Protein AF-A0A383EYB3-F1 (afdb_monomer)

Foldseek 3Di:
DDDDDDDPDDPPDDPPPDDQWDWDQDPQRKIFIDGVNHGAWIFACHPDPHTETPQGADPVRDTPDDCPPVDDDPPDDNPDNVDDHDDDWDACPVNDTGD

Secondary structure (DSSP, 8-state):
-------------------SEEEEE-TTS-EEEEETTEEEEEEE-SSSSS-EEEEEB-TTS-B-S--TTTS--TTS----TT--SS---EEEETTEEE-

Solvent-accessible surface area (backbone atoms only — not comparabl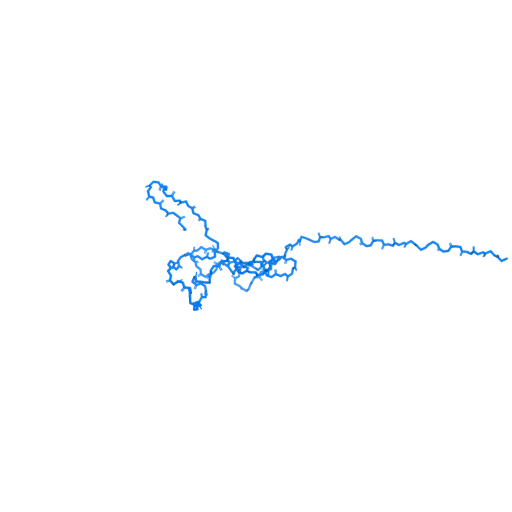e to full-atom values): 6484 Å² total; per-residue (Å²): 139,81,87,81,83,82,81,80,80,80,81,78,79,78,74,77,79,64,72,60,57,48,78,43,78,44,98,66,84,18,37,39,33,24,46,77,88,36,79,30,35,21,43,45,58,77,87,58,100,61,65,34,40,48,64,32,35,45,99,86,62,48,75,74,42,71,54,48,63,88,40,89,59,90,93,61,74,93,64,66,79,82,53,48,42,69,75,76,64,53,75,60,62,94,79,41,69,47,111

pLDDT: mean 87.03, std 15.65, rang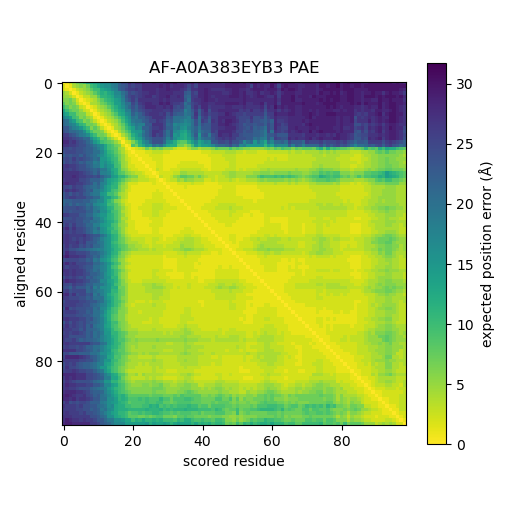e [37.28, 98.31]

Structure (mmCIF, N/CA/C/O backbone):
data_AF-A0A383EYB3-F1
#
_entry.id   AF-A0A383EYB3-F1
#
loop_
_atom_site.group_PDB
_atom_site.id
_atom_site.type_symbol
_atom_site.label_atom_id
_atom_site.label_alt_id
_atom_site.label_comp_id
_atom_site.label_asym_id
_atom_site.label_entity_id
_atom_site.label_seq_id
_atom_site.pdbx_PDB_ins_code
_atom_site.Cartn_x
_atom_site.Cartn_y
_atom_site.Cartn_z
_atom_site.occupancy
_atom_site.B_iso_or_equiv
_atom_site.auth_seq_id
_atom_site.auth_comp_id
_atom_site.auth_asym_id
_atom_site.auth_atom_id
_atom_site.pdbx_PDB_model_num
ATOM 1 N N . MET A 1 1 ? -63.597 -2.880 38.697 1.00 44.34 1 MET A N 1
ATOM 2 C CA . MET A 1 1 ? -62.153 -3.135 38.498 1.00 44.34 1 MET A CA 1
ATOM 3 C C . MET A 1 1 ? -61.801 -2.666 37.092 1.00 44.34 1 MET A C 1
ATOM 5 O O . MET A 1 1 ? -62.394 -3.176 36.154 1.00 44.34 1 MET A O 1
ATOM 9 N N . LYS A 1 2 ? -60.983 -1.616 36.935 1.00 37.28 2 LYS A N 1
ATOM 10 C CA . LYS A 1 2 ? -60.642 -1.030 35.622 1.00 37.28 2 LYS A CA 1
ATOM 11 C C . LYS A 1 2 ? -59.284 -1.582 35.166 1.00 37.28 2 LYS A C 1
ATOM 13 O O . LYS A 1 2 ? -58.353 -1.497 35.966 1.00 37.28 2 LYS A O 1
ATOM 18 N N . PRO A 1 3 ? -59.139 -2.126 33.946 1.00 54.38 3 PRO A N 1
ATOM 19 C CA . PRO A 1 3 ? -57.838 -2.558 33.460 1.00 54.38 3 PRO A CA 1
ATOM 20 C C . PRO A 1 3 ? -57.049 -1.328 32.997 1.00 54.38 3 PRO A C 1
ATOM 22 O O . PRO A 1 3 ? -57.495 -0.573 32.134 1.00 54.38 3 PRO A O 1
ATOM 25 N N . PHE A 1 4 ? -55.890 -1.104 33.610 1.00 48.06 4 PHE A N 1
ATOM 26 C CA . PHE A 1 4 ? -54.907 -0.140 33.127 1.00 48.06 4 PHE A CA 1
ATOM 27 C C . PHE A 1 4 ? -54.201 -0.759 31.916 1.00 48.06 4 PHE A C 1
ATOM 29 O O . PHE A 1 4 ? -53.538 -1.788 32.040 1.00 48.06 4 PHE A O 1
ATOM 36 N N . LEU A 1 5 ? -54.372 -0.155 30.741 1.00 53.75 5 LEU A N 1
ATOM 37 C CA . LEU A 1 5 ? -53.674 -0.552 29.524 1.00 53.75 5 LEU A CA 1
ATOM 38 C C . LEU A 1 5 ? -52.293 0.122 29.523 1.00 53.75 5 LEU A C 1
ATOM 40 O O . LEU A 1 5 ? -52.185 1.333 29.344 1.00 53.75 5 LEU A O 1
ATOM 44 N N . LEU A 1 6 ? -51.242 -0.658 29.774 1.00 50.88 6 LEU A N 1
ATOM 45 C CA . LEU A 1 6 ? -49.850 -0.218 29.662 1.00 50.88 6 LEU A CA 1
ATOM 46 C C . LEU A 1 6 ? -49.445 -0.231 28.184 1.00 50.88 6 LEU A C 1
ATOM 48 O O . LEU A 1 6 ? -49.243 -1.288 27.592 1.00 50.88 6 LEU A O 1
ATOM 52 N N . VAL A 1 7 ? -49.334 0.954 27.584 1.00 60.56 7 VAL A N 1
ATOM 53 C CA . VAL A 1 7 ? -48.731 1.131 26.259 1.00 60.56 7 VAL A CA 1
ATOM 54 C C . VAL A 1 7 ? -47.214 1.079 26.432 1.00 60.56 7 VAL A C 1
ATOM 56 O O . VAL A 1 7 ? -46.607 2.002 26.972 1.00 60.56 7 VAL A O 1
ATOM 59 N N . ALA A 1 8 ? -46.601 -0.022 26.000 1.00 59.56 8 ALA A N 1
ATOM 60 C CA . ALA A 1 8 ? -45.153 -0.146 25.921 1.00 59.56 8 ALA A CA 1
ATOM 61 C C . ALA A 1 8 ? -44.646 0.699 24.743 1.00 59.56 8 ALA A C 1
ATOM 63 O O . ALA A 1 8 ? -44.840 0.354 23.578 1.00 59.56 8 ALA A O 1
ATOM 64 N N . CYS A 1 9 ? -44.019 1.832 25.052 1.00 58.53 9 CYS A N 1
ATOM 65 C CA . CYS A 1 9 ? -43.340 2.663 24.068 1.00 58.53 9 CYS A CA 1
ATOM 66 C C . CYS A 1 9 ? -42.039 1.952 23.664 1.00 58.53 9 CYS A C 1
ATOM 68 O O . CYS A 1 9 ? -41.077 1.920 24.433 1.00 58.53 9 CYS A O 1
ATOM 70 N N . ALA A 1 10 ? -42.029 1.312 22.494 1.00 61.50 10 ALA A N 1
ATOM 71 C CA . ALA A 1 10 ? -40.832 0.685 21.949 1.00 61.50 10 ALA A CA 1
ATOM 72 C C . ALA A 1 10 ? -39.841 1.780 21.535 1.00 61.50 10 ALA A C 1
ATOM 74 O O . ALA A 1 10 ? -40.038 2.475 20.538 1.00 61.50 10 ALA A O 1
ATOM 75 N N . VAL A 1 11 ? -38.776 1.947 22.317 1.00 61.19 11 VAL A N 1
ATOM 76 C CA . VAL A 1 11 ? -37.673 2.843 21.971 1.00 61.19 11 VAL A CA 1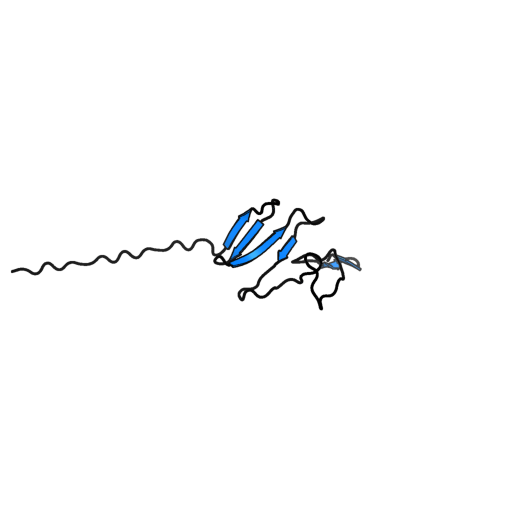
ATOM 77 C C . VAL A 1 11 ? -36.851 2.162 20.879 1.00 61.19 11 VAL A C 1
ATOM 79 O O . VAL A 1 11 ? -36.062 1.261 21.151 1.00 61.19 11 VAL A O 1
ATOM 82 N N . PHE A 1 12 ? -37.055 2.569 19.627 1.00 57.16 12 PHE A N 1
ATOM 83 C CA . PHE A 1 12 ? -36.156 2.212 18.534 1.00 57.16 12 PHE A CA 1
ATOM 84 C C . PHE A 1 12 ? -34.829 2.947 18.744 1.00 57.16 12 PHE A C 1
ATOM 86 O O . PHE A 1 12 ? -34.727 4.154 18.524 1.00 57.16 12 PHE A O 1
ATOM 93 N N . ALA A 1 13 ? -33.806 2.220 19.189 1.00 59.94 13 ALA A N 1
ATOM 94 C CA . ALA A 1 13 ? -32.440 2.714 19.172 1.00 59.94 13 ALA A CA 1
ATOM 95 C C . ALA A 1 13 ? -31.994 2.832 17.708 1.00 59.94 13 ALA A C 1
ATOM 97 O O . ALA A 1 13 ? -31.713 1.834 17.046 1.00 59.94 13 ALA A O 1
ATOM 98 N N . VAL A 1 14 ? -31.955 4.057 17.188 1.00 55.72 14 VAL A N 1
ATOM 99 C CA . VAL A 1 14 ? -31.284 4.347 15.921 1.00 55.72 14 VAL A CA 1
ATOM 100 C C . VAL A 1 14 ? -29.791 4.161 16.164 1.00 55.72 14 VAL A C 1
ATOM 102 O O . VAL A 1 14 ? -29.147 4.985 16.810 1.00 55.72 14 VAL A O 1
ATOM 105 N N . SER A 1 15 ? -29.232 3.053 15.681 1.00 60.88 15 SER A N 1
ATOM 106 C CA . SER A 1 15 ? -27.785 2.918 15.573 1.00 60.88 15 SER A CA 1
ATOM 107 C C . SER A 1 15 ? -27.304 3.957 14.564 1.00 60.88 15 SER A C 1
ATOM 109 O O . SER A 1 15 ? -27.650 3.878 13.385 1.00 60.88 15 SER A O 1
ATOM 111 N N . LEU A 1 16 ? -26.522 4.945 15.010 1.00 54.38 16 LEU A N 1
ATOM 112 C CA . LEU A 1 16 ? -25.718 5.728 14.080 1.00 54.38 16 LEU A CA 1
ATOM 113 C C . LEU A 1 16 ? -24.822 4.734 13.340 1.00 54.38 16 LEU A C 1
ATOM 115 O O . LEU A 1 16 ? -23.953 4.113 13.953 1.00 54.38 16 LEU A O 1
ATOM 119 N N . SER A 1 17 ? -25.047 4.563 12.038 1.00 59.62 17 SER A N 1
ATOM 120 C CA . SER A 1 17 ? -24.076 3.892 11.185 1.00 59.62 17 SER A CA 1
ATOM 121 C C . SER A 1 17 ? -22.816 4.747 11.217 1.00 59.62 17 SER A C 1
ATOM 123 O O . SER A 1 17 ? -22.738 5.775 10.545 1.00 59.62 17 SER A O 1
ATOM 125 N N . GLY A 1 18 ? -21.843 4.354 12.041 1.00 59.75 18 GLY A N 1
ATOM 126 C CA . GLY A 1 18 ? -20.475 4.827 11.885 1.00 59.75 18 GLY A CA 1
ATOM 127 C C . GLY A 1 18 ? -20.033 4.579 10.445 1.00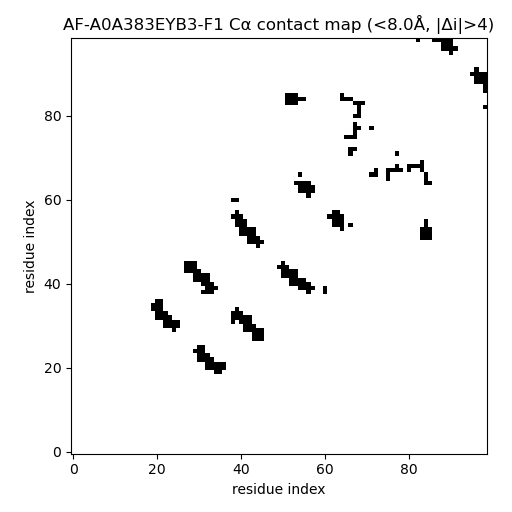 59.75 18 GLY A C 1
ATOM 128 O O . GLY A 1 18 ? -20.575 3.697 9.770 1.00 59.75 18 GLY A O 1
ATOM 129 N N . ALA A 1 19 ? -19.086 5.376 9.953 1.00 76.81 19 ALA A N 1
ATOM 130 C CA . ALA A 1 19 ? -18.481 5.106 8.658 1.00 76.81 19 ALA A CA 1
ATOM 131 C C . ALA A 1 19 ? -18.067 3.625 8.604 1.00 76.81 19 ALA A C 1
ATOM 133 O O . ALA A 1 19 ? -17.428 3.128 9.530 1.00 76.81 19 ALA A O 1
ATOM 134 N N . ASP A 1 20 ? -18.431 2.921 7.528 1.00 91.06 20 ASP A N 1
ATOM 135 C CA . ASP A 1 20 ? -18.078 1.506 7.335 1.00 91.06 20 ASP A CA 1
ATOM 136 C C . ASP A 1 20 ? -16.555 1.279 7.378 1.00 91.06 20 ASP A C 1
ATOM 138 O O . ASP A 1 20 ? -16.097 0.143 7.498 1.00 91.06 20 ASP A O 1
ATOM 142 N N . PHE A 1 21 ? -15.770 2.353 7.272 1.00 94.56 21 PHE A N 1
ATOM 143 C CA . PHE A 1 21 ? -14.326 2.345 7.373 1.00 94.56 21 PHE A CA 1
ATOM 144 C C . PHE A 1 21 ? -13.827 2.875 8.718 1.00 94.56 21 PHE A C 1
ATOM 146 O O . PHE A 1 21 ? -14.272 3.918 9.196 1.00 94.56 21 PHE A O 1
ATOM 153 N N . ALA A 1 22 ? -12.824 2.190 9.264 1.00 95.88 22 ALA A N 1
ATOM 154 C CA . ALA A 1 22 ? -12.017 2.657 10.385 1.00 95.88 22 ALA A CA 1
ATOM 155 C C . ALA A 1 22 ? -10.560 2.819 9.935 1.00 95.88 22 ALA A C 1
ATOM 157 O O . ALA A 1 22 ? -10.067 2.032 9.124 1.00 95.88 22 ALA A O 1
ATOM 158 N N . ILE A 1 23 ? -9.877 3.840 10.453 1.00 96.88 23 ILE A N 1
ATOM 159 C CA . ILE A 1 23 ? -8.468 4.112 10.158 1.00 96.88 23 ILE A CA 1
ATOM 160 C C . ILE A 1 23 ? -7.711 4.217 11.478 1.00 96.88 23 ILE A C 1
ATOM 162 O O . ILE A 1 23 ? -8.069 5.009 12.348 1.00 96.88 23 ILE A O 1
ATOM 166 N N . GLU A 1 24 ? -6.650 3.433 11.605 1.00 96.88 24 GLU A N 1
ATOM 167 C CA . GLU A 1 24 ? -5.807 3.351 12.793 1.00 96.88 24 GLU A CA 1
ATOM 168 C C . GLU A 1 24 ? -4.369 3.709 12.424 1.00 96.88 24 GLU A C 1
ATOM 170 O O . GLU A 1 24 ? -3.870 3.300 11.376 1.00 96.88 24 GLU A O 1
ATOM 175 N N . LYS A 1 25 ? -3.663 4.446 13.284 1.00 97.00 25 LYS A N 1
ATOM 176 C CA . LYS A 1 25 ? -2.223 4.640 13.094 1.00 97.00 25 LYS A CA 1
ATOM 177 C C . LYS A 1 25 ? -1.479 3.341 13.386 1.00 97.00 25 LYS A C 1
ATOM 179 O O . LYS A 1 25 ? -1.720 2.684 14.397 1.00 97.00 25 LYS A O 1
ATOM 184 N N . THR A 1 26 ? -0.543 2.994 12.514 1.00 95.00 26 THR A N 1
ATOM 185 C CA . THR A 1 26 ? 0.425 1.927 12.776 1.00 95.00 26 THR A CA 1
ATOM 186 C C . THR A 1 26 ? 1.560 2.445 13.664 1.00 95.00 26 THR A C 1
ATOM 188 O O . THR A 1 26 ? 1.670 3.640 13.9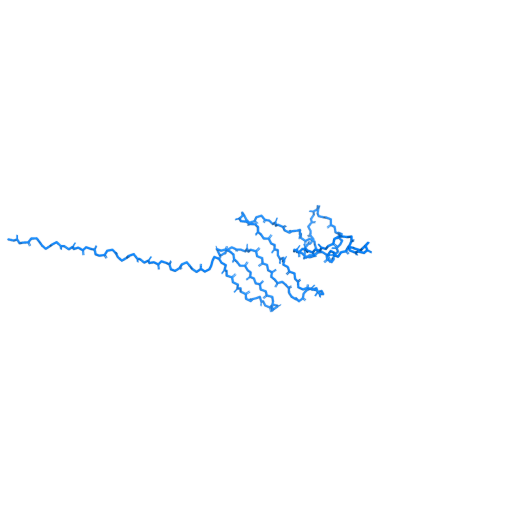29 1.00 95.00 26 THR A O 1
ATOM 191 N N . LYS A 1 27 ? 2.443 1.544 14.109 1.00 90.50 27 LYS A N 1
ATOM 192 C CA . LYS A 1 27 ? 3.655 1.934 14.846 1.00 90.50 27 LYS A CA 1
ATOM 193 C C . LYS A 1 27 ? 4.660 2.724 13.991 1.00 90.50 27 LYS A C 1
ATOM 195 O O . LYS A 1 27 ? 5.475 3.432 14.564 1.00 90.50 27 LYS A O 1
ATOM 200 N N . GLY A 1 28 ? 4.624 2.576 12.663 1.00 83.75 28 GLY A N 1
ATOM 201 C CA . GLY A 1 28 ? 5.579 3.170 11.714 1.00 83.75 28 GLY A CA 1
ATOM 202 C C . GLY A 1 28 ? 5.015 4.372 10.955 1.00 83.75 28 GLY A C 1
ATOM 203 O O . GLY A 1 28 ? 5.208 4.474 9.751 1.00 83.75 28 GLY A O 1
ATOM 204 N N . GLU A 1 29 ? 4.226 5.225 11.618 1.00 92.62 29 GLU A N 1
AT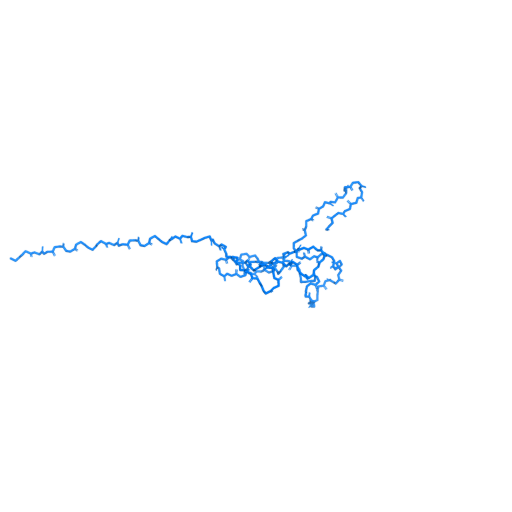OM 205 C CA . GLU A 1 29 ? 3.535 6.404 11.042 1.00 92.62 29 GLU A CA 1
ATOM 206 C C . GLU A 1 29 ? 2.569 6.129 9.865 1.00 92.62 29 GLU A C 1
ATOM 208 O O . GLU A 1 29 ? 1.837 7.020 9.435 1.00 92.62 29 GLU A O 1
ATOM 213 N N . GLY A 1 30 ? 2.500 4.892 9.371 1.00 97.00 30 GLY A N 1
ATOM 214 C CA . GLY A 1 30 ? 1.529 4.445 8.380 1.00 97.00 30 GLY A CA 1
ATOM 215 C C . GLY A 1 30 ? 0.123 4.297 8.957 1.00 97.00 30 GLY A C 1
ATOM 216 O O . GLY A 1 30 ? -0.102 4.474 10.159 1.00 97.00 30 GLY A O 1
ATOM 217 N N . LEU A 1 31 ? -0.825 3.897 8.114 1.00 98.31 31 LEU A N 1
ATOM 218 C CA . LEU A 1 31 ? -2.228 3.723 8.493 1.00 98.31 31 LEU A CA 1
ATOM 219 C C . LEU A 1 31 ? -2.700 2.297 8.225 1.00 98.31 31 LEU A C 1
ATOM 221 O O . LEU A 1 31 ? -2.442 1.750 7.160 1.00 98.31 31 LEU A O 1
ATOM 225 N N . ARG A 1 32 ? -3.465 1.724 9.149 1.00 98.00 32 ARG A N 1
ATOM 226 C CA . ARG A 1 32 ? -4.264 0.522 8.928 1.00 98.00 32 ARG A CA 1
ATOM 227 C C . ARG A 1 32 ? -5.698 0.929 8.635 1.00 98.00 32 ARG A C 1
ATOM 229 O O . ARG A 1 32 ? -6.294 1.693 9.386 1.00 98.00 32 ARG A O 1
ATOM 236 N N . ILE A 1 33 ? -6.247 0.407 7.549 1.00 97.56 33 ILE A N 1
ATOM 237 C CA . ILE A 1 33 ? -7.585 0.714 7.058 1.00 97.56 33 ILE A CA 1
ATOM 238 C C . ILE A 1 33 ? -8.420 -0.557 7.178 1.00 97.56 33 ILE A C 1
ATOM 240 O O . ILE A 1 33 ? -8.078 -1.602 6.617 1.00 97.56 33 ILE A O 1
ATOM 244 N N . LEU A 1 34 ? -9.525 -0.463 7.908 1.00 96.62 34 LEU A N 1
ATOM 245 C CA . LEU A 1 34 ? -10.482 -1.541 8.097 1.00 96.62 34 LEU A CA 1
ATOM 246 C C . LEU A 1 34 ? -11.800 -1.187 7.420 1.00 96.62 34 LEU A C 1
ATOM 248 O O . LEU A 1 34 ? -12.218 -0.037 7.465 1.00 96.62 34 LEU A O 1
ATOM 252 N N . HIS A 1 35 ? -12.478 -2.183 6.859 1.00 95.06 35 HIS A N 1
ATOM 253 C CA . HIS A 1 35 ? -13.860 -2.088 6.402 1.00 95.06 35 HIS A CA 1
ATOM 254 C C . HIS A 1 35 ? -14.716 -3.063 7.216 1.00 95.06 35 HIS A C 1
ATOM 256 O O . HIS A 1 35 ? -14.451 -4.266 7.222 1.00 95.06 35 HIS A O 1
ATOM 262 N N . LYS A 1 36 ? -15.719 -2.558 7.940 1.00 93.69 36 LYS A N 1
ATOM 263 C CA . LYS A 1 36 ? -16.594 -3.338 8.836 1.00 93.69 36 LYS A CA 1
ATOM 264 C C . LYS A 1 36 ? -15.801 -4.209 9.821 1.00 93.69 36 LYS A C 1
ATOM 266 O O . LYS A 1 36 ? -16.098 -5.386 10.016 1.00 93.69 36 LYS A O 1
ATOM 271 N N . GLY A 1 37 ? -14.737 -3.633 10.389 1.00 93.75 37 GLY A N 1
ATOM 272 C CA . GLY A 1 37 ? -13.833 -4.299 11.334 1.00 93.75 37 GLY A CA 1
ATOM 273 C C . GLY A 1 37 ? -12.886 -5.338 10.720 1.00 93.75 37 GLY A C 1
ATOM 274 O O . GLY A 1 37 ? -12.138 -5.977 11.454 1.00 93.75 37 GLY A O 1
ATOM 275 N N . LYS A 1 38 ? -12.891 -5.525 9.394 1.00 95.25 38 LYS A N 1
ATOM 276 C CA . LYS A 1 38 ? -11.996 -6.454 8.688 1.00 95.25 38 LYS A CA 1
ATOM 277 C C . LYS A 1 38 ? -10.873 -5.696 7.975 1.00 95.25 38 LYS A C 1
ATOM 279 O O . LYS A 1 38 ? -11.123 -4.582 7.515 1.00 95.25 38 LYS A O 1
ATOM 284 N N . PRO A 1 39 ? -9.666 -6.274 7.836 1.00 95.88 39 PRO A N 1
ATOM 285 C CA . PRO A 1 39 ? -8.582 -5.643 7.088 1.00 95.88 39 PRO A CA 1
ATOM 286 C C . PRO A 1 39 ? -9.006 -5.313 5.655 1.00 95.88 39 PRO A C 1
ATOM 288 O O . PRO A 1 39 ? -9.491 -6.187 4.938 1.00 95.88 39 PRO A O 1
ATOM 291 N N . PHE A 1 40 ? -8.815 -4.059 5.250 1.00 97.50 40 PHE A N 1
ATOM 292 C CA . PHE A 1 40 ? -9.010 -3.614 3.872 1.00 97.50 40 PHE A CA 1
ATOM 293 C C . PHE A 1 40 ? -7.667 -3.296 3.218 1.00 97.50 40 PHE A C 1
ATOM 295 O O . PHE A 1 40 ? -7.335 -3.904 2.202 1.00 97.50 40 PHE A O 1
ATOM 302 N N . ALA A 1 41 ? -6.883 -2.391 3.812 1.00 98.00 41 ALA A N 1
ATOM 303 C CA . ALA A 1 41 ? -5.545 -2.061 3.331 1.00 98.00 41 ALA A CA 1
ATOM 304 C C . ALA A 1 41 ? -4.636 -1.483 4.426 1.00 98.00 41 ALA A C 1
ATOM 306 O O . ALA A 1 41 ? -5.128 -1.022 5.454 1.00 98.00 41 ALA A O 1
ATOM 307 N N . GLU A 1 42 ? -3.322 -1.449 4.198 1.00 97.75 42 GLU A N 1
ATOM 308 C CA . GLU A 1 42 ? -2.402 -0.607 4.978 1.00 97.75 42 GLU A CA 1
ATOM 309 C C . GLU A 1 42 ? -1.709 0.417 4.070 1.00 97.75 42 GLU A C 1
ATOM 311 O O . GLU A 1 42 ? -1.245 0.073 2.985 1.00 97.75 42 GLU A O 1
ATOM 316 N N . TYR A 1 43 ? -1.654 1.677 4.507 1.00 97.69 43 TYR A N 1
ATOM 317 C CA . TYR A 1 43 ? -0.873 2.749 3.894 1.00 97.69 43 TYR A CA 1
ATOM 318 C C . TYR A 1 43 ? 0.505 2.792 4.548 1.00 97.69 43 TYR A C 1
ATOM 320 O O . TYR A 1 43 ? 0.650 3.231 5.691 1.00 97.69 43 TYR A O 1
ATOM 328 N N . VAL A 1 44 ? 1.505 2.307 3.823 1.00 97.06 44 VAL A N 1
ATOM 329 C CA . VAL A 1 44 ? 2.885 2.171 4.291 1.00 97.06 44 VAL A CA 1
ATOM 330 C C . VAL A 1 44 ? 3.691 3.366 3.802 1.00 97.06 44 VAL A C 1
ATOM 332 O O . VAL A 1 44 ? 3.658 3.675 2.612 1.00 97.06 44 VAL A O 1
ATOM 335 N N . VAL A 1 45 ? 4.417 4.031 4.701 1.00 96.94 45 VAL A N 1
ATOM 336 C CA . VAL A 1 45 ? 5.100 5.311 4.417 1.00 96.94 45 VAL A CA 1
ATOM 337 C C . VAL A 1 45 ? 6.617 5.261 4.601 1.00 96.94 45 VAL A C 1
ATOM 339 O O . VAL A 1 45 ? 7.311 6.165 4.151 1.00 96.94 45 VAL A O 1
ATOM 342 N N . ASP A 1 46 ? 7.143 4.209 5.226 1.00 93.94 46 ASP A N 1
ATOM 343 C CA . ASP A 1 46 ? 8.502 4.154 5.778 1.00 93.94 46 ASP A CA 1
ATOM 344 C C . ASP A 1 46 ? 9.377 3.023 5.196 1.00 93.94 46 ASP A C 1
ATOM 346 O O . ASP A 1 46 ? 10.509 2.823 5.628 1.00 93.94 46 ASP A O 1
ATOM 350 N N . GLN A 1 47 ? 8.886 2.285 4.193 1.00 92.69 47 GLN A N 1
ATOM 351 C CA . GLN A 1 47 ? 9.554 1.081 3.658 1.00 92.69 47 GLN A CA 1
ATOM 352 C C . GLN A 1 47 ? 10.032 1.193 2.199 1.00 92.69 47 GLN A C 1
ATOM 354 O O . GLN A 1 47 ? 10.568 0.223 1.648 1.00 92.69 47 GLN A O 1
ATOM 359 N N . ALA A 1 48 ? 9.808 2.329 1.534 1.00 92.00 48 ALA A N 1
ATOM 360 C CA . ALA A 1 48 ? 10.179 2.552 0.136 1.00 92.00 48 ALA A CA 1
ATOM 361 C C . ALA A 1 48 ? 10.389 4.045 -0.165 1.00 92.00 48 ALA A C 1
ATOM 363 O O . ALA A 1 48 ? 10.196 4.901 0.690 1.00 92.00 48 ALA A O 1
ATOM 364 N N . ASN A 1 49 ? 10.767 4.357 -1.405 1.00 91.12 49 ASN A N 1
ATOM 365 C CA . ASN A 1 49 ? 10.935 5.730 -1.892 1.00 91.12 49 ASN A CA 1
ATOM 366 C C . ASN A 1 49 ? 9.609 6.487 -2.102 1.00 91.12 49 ASN A C 1
ATOM 368 O O . ASN A 1 49 ? 9.628 7.704 -2.260 1.00 91.12 49 ASN A O 1
ATOM 372 N N . LYS A 1 50 ? 8.477 5.776 -2.144 1.00 91.62 50 LYS A N 1
ATOM 373 C CA . LYS A 1 50 ? 7.127 6.344 -2.186 1.00 91.62 50 LYS A CA 1
ATOM 374 C C . LYS A 1 50 ? 6.201 5.550 -1.262 1.00 91.62 50 LYS A C 1
ATOM 376 O O . LYS A 1 50 ? 6.375 4.331 -1.172 1.00 91.62 50 LYS A O 1
ATOM 381 N N . PRO A 1 51 ? 5.221 6.194 -0.609 1.00 95.06 51 PRO A N 1
ATOM 382 C CA . PRO 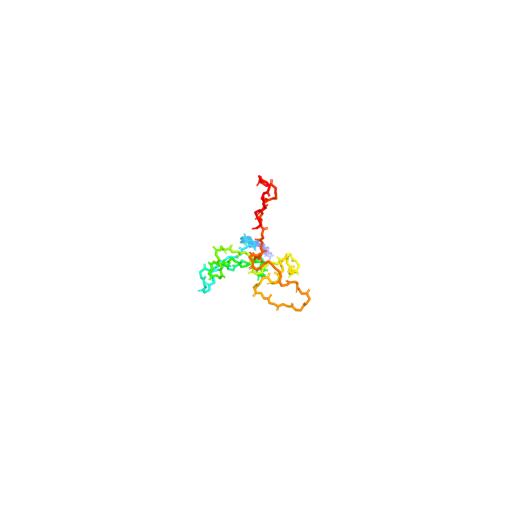A 1 51 ? 4.173 5.475 0.096 1.00 95.06 51 PRO A CA 1
ATOM 383 C C . PRO A 1 51 ? 3.381 4.551 -0.831 1.00 95.06 51 PRO A C 1
ATOM 385 O O . PRO A 1 51 ? 3.264 4.813 -2.031 1.00 95.06 51 PRO A O 1
ATOM 388 N N . TYR A 1 52 ? 2.819 3.479 -0.281 1.00 96.12 52 TYR A N 1
ATOM 389 C CA . TYR A 1 52 ? 2.041 2.502 -1.045 1.00 96.12 52 TYR A CA 1
ATOM 390 C C . TYR A 1 52 ? 0.949 1.838 -0.202 1.00 96.12 52 TYR A C 1
ATOM 392 O O . TYR A 1 52 ? 0.994 1.861 1.027 1.00 96.12 52 TYR A O 1
ATOM 400 N N . LEU A 1 53 ? -0.032 1.228 -0.876 1.00 97.50 53 LEU A N 1
ATOM 401 C CA . LEU A 1 53 ? -1.124 0.481 -0.246 1.00 97.50 53 LEU A CA 1
ATOM 402 C C . LEU A 1 53 ? -0.894 -1.029 -0.361 1.00 97.50 53 LEU A C 1
ATOM 404 O O . LEU A 1 53 ? -1.022 -1.586 -1.453 1.00 97.50 53 LEU A O 1
ATOM 408 N N . TYR A 1 54 ? -0.558 -1.696 0.743 1.00 97.44 54 TYR A N 1
ATOM 409 C CA . TYR A 1 54 ? -0.371 -3.150 0.788 1.00 97.44 54 TYR A CA 1
ATOM 410 C C . TYR A 1 54 ? -0.486 -3.709 2.219 1.00 97.44 54 TYR A C 1
ATOM 412 O O . TYR A 1 54 ? 0.087 -3.112 3.126 1.00 97.44 54 TYR A O 1
ATOM 420 N N . PRO A 1 55 ? -1.099 -4.895 2.418 1.00 97.25 55 PRO A N 1
ATOM 421 C CA . PRO A 1 55 ? -1.873 -5.657 1.430 1.00 97.25 55 PRO A CA 1
ATOM 422 C C . PRO A 1 55 ? -3.185 -4.942 1.092 1.00 97.25 55 PRO A C 1
ATOM 424 O O . PRO A 1 55 ? -3.557 -4.003 1.783 1.00 97.25 55 PRO A O 1
ATOM 427 N N . VAL A 1 56 ? -3.874 -5.355 0.026 1.00 98.19 56 VAL A N 1
ATOM 428 C CA . VAL A 1 56 ? -5.244 -4.901 -0.269 1.00 98.19 56 VAL A CA 1
ATOM 429 C C . VAL A 1 56 ? -6.147 -6.118 -0.357 1.00 98.19 56 VAL A C 1
ATOM 431 O O . VAL A 1 56 ? -5.831 -7.069 -1.073 1.00 98.19 56 VAL A O 1
ATOM 434 N N . HIS A 1 57 ? -7.268 -6.083 0.355 1.00 98.12 57 HIS A N 1
ATOM 435 C CA . HIS A 1 57 ? -8.242 -7.164 0.404 1.00 98.12 57 HIS A CA 1
ATOM 436 C C . HIS A 1 57 ? -9.579 -6.732 -0.200 1.00 98.12 57 HIS A C 1
ATOM 438 O O . HIS A 1 57 ? -10.086 -5.644 0.073 1.00 98.12 57 HIS A O 1
ATOM 444 N N . GLY A 1 58 ? -10.160 -7.605 -1.020 1.00 96.00 58 GLY A N 1
ATOM 445 C CA . GLY A 1 58 ? -11.495 -7.422 -1.578 1.00 96.00 58 GLY A CA 1
ATOM 446 C C . GLY A 1 58 ? -12.602 -7.723 -0.555 1.00 96.00 58 GLY A C 1
ATOM 447 O O . GLY A 1 58 ?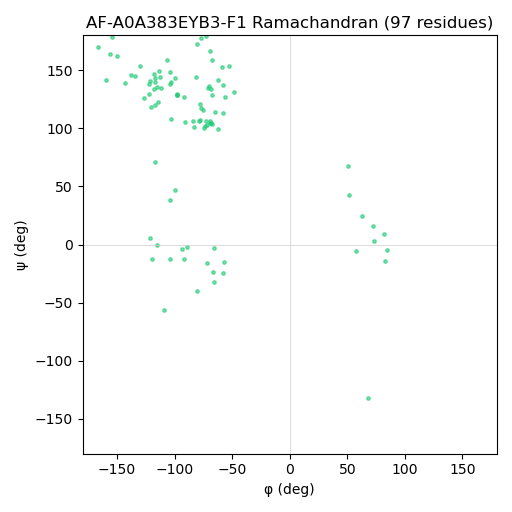 -12.322 -8.189 0.551 1.00 96.00 58 GLY A O 1
ATOM 448 N N . PRO A 1 59 ? -13.884 -7.543 -0.924 1.00 93.19 59 PRO A N 1
ATOM 449 C CA . PRO A 1 59 ? -15.023 -7.741 -0.015 1.00 93.19 59 PRO A CA 1
ATOM 450 C C . PRO A 1 59 ? -15.127 -9.151 0.593 1.00 93.19 59 PRO A C 1
ATOM 452 O O . PRO A 1 59 ? -15.707 -9.330 1.663 1.00 93.19 59 PRO A O 1
ATOM 455 N N . THR A 1 60 ? -14.558 -10.156 -0.078 1.00 95.56 60 THR A N 1
ATOM 456 C CA . THR A 1 60 ? -14.505 -11.554 0.380 1.00 95.56 60 THR A CA 1
ATOM 457 C C . THR A 1 60 ? -13.270 -11.871 1.231 1.00 95.56 60 THR A C 1
ATOM 459 O O . THR A 1 60 ? -13.127 -12.996 1.698 1.00 95.56 60 THR A O 1
ATOM 462 N N . GLY A 1 61 ? -12.365 -10.907 1.427 1.00 94.56 61 GLY A N 1
ATOM 463 C CA . GLY A 1 61 ? -11.056 -11.102 2.057 1.00 94.56 61 GLY A CA 1
ATOM 464 C C . GLY A 1 61 ? -9.959 -11.581 1.099 1.00 94.56 61 GLY A C 1
ATOM 465 O O . GLY A 1 61 ? -8.797 -11.661 1.500 1.00 94.56 61 GLY A O 1
ATOM 466 N N . ALA A 1 62 ? -10.294 -11.866 -0.165 1.00 96.38 62 ALA A N 1
ATOM 467 C CA . ALA A 1 62 ? -9.315 -12.241 -1.182 1.00 96.38 62 ALA A CA 1
ATOM 468 C C . ALA A 1 62 ? -8.251 -11.145 -1.355 1.00 96.38 62 ALA A C 1
ATOM 470 O O . ALA A 1 62 ? -8.581 -9.959 -1.385 1.00 96.38 62 ALA A O 1
ATOM 471 N N . ALA A 1 63 ? -6.982 -11.541 -1.466 1.00 96.06 63 ALA A N 1
ATOM 472 C CA . ALA A 1 63 ? -5.897 -10.613 -1.760 1.00 96.06 63 ALA A CA 1
ATOM 473 C C . ALA A 1 63 ? -6.051 -10.065 -3.187 1.00 96.06 63 ALA A C 1
ATOM 475 O O . ALA A 1 63 ? -6.204 -10.829 -4.137 1.00 96.06 63 ALA A O 1
ATOM 476 N N . MET A 1 64 ? -6.014 -8.741 -3.320 1.00 97.19 64 MET A N 1
ATOM 477 C CA . MET A 1 64 ? -6.173 -8.020 -4.589 1.00 97.19 64 MET A CA 1
ATOM 478 C C . MET A 1 64 ? -4.842 -7.495 -5.137 1.00 97.19 64 MET A C 1
ATOM 480 O O . MET A 1 64 ? -4.773 -7.068 -6.285 1.00 97.19 64 MET A O 1
ATOM 484 N N . THR A 1 65 ? -3.785 -7.515 -4.326 1.00 96.38 65 THR A N 1
ATOM 485 C CA . THR A 1 65 ? -2.419 -7.148 -4.709 1.00 96.38 65 THR A CA 1
ATOM 486 C C . THR A 1 65 ? -1.490 -8.347 -4.541 1.00 96.38 65 THR A C 1
ATOM 488 O O . THR A 1 65 ? -1.686 -9.179 -3.653 1.00 96.38 65 THR A O 1
ATOM 491 N N . ARG A 1 66 ? -0.473 -8.448 -5.405 1.00 95.94 66 ARG A N 1
ATOM 492 C CA . ARG A 1 66 ? 0.585 -9.465 -5.275 1.00 95.94 66 ARG A CA 1
ATOM 493 C C . ARG A 1 66 ? 1.450 -9.208 -4.036 1.00 95.94 66 ARG A C 1
ATOM 495 O O . ARG A 1 66 ? 1.526 -8.071 -3.567 1.00 95.94 66 ARG A O 1
ATOM 502 N N . ASN A 1 67 ? 2.144 -10.234 -3.547 1.00 97.12 67 ASN A N 1
ATOM 503 C CA . ASN A 1 67 ? 2.976 -10.136 -2.345 1.00 97.12 67 ASN A CA 1
ATOM 504 C C . ASN A 1 67 ? 4.347 -9.509 -2.622 1.00 97.12 67 ASN A C 1
ATOM 506 O O . ASN A 1 67 ? 4.835 -8.711 -1.817 1.00 97.12 67 ASN A O 1
ATOM 510 N N . TYR A 1 68 ? 4.979 -9.846 -3.748 1.00 97.00 68 TYR A N 1
ATOM 511 C CA . TYR A 1 68 ? 6.298 -9.319 -4.089 1.00 97.00 68 TYR A CA 1
ATOM 512 C C . TYR A 1 68 ? 6.247 -7.808 -4.403 1.00 97.00 68 TYR A C 1
ATOM 514 O O . TYR A 1 68 ? 5.398 -7.378 -5.190 1.00 97.00 68 TYR A O 1
ATOM 522 N N . PRO A 1 69 ? 7.168 -6.983 -3.859 1.00 96.19 69 PRO A N 1
ATOM 523 C CA . PRO A 1 69 ? 8.363 -7.335 -3.076 1.00 96.19 69 PRO A CA 1
ATOM 524 C C . PRO A 1 69 ? 8.189 -7.356 -1.547 1.00 96.19 69 PRO A C 1
ATOM 526 O O . PRO A 1 69 ? 9.145 -7.691 -0.850 1.00 96.19 69 PRO A O 1
ATOM 529 N N . MET A 1 70 ? 7.024 -6.991 -1.006 1.00 96.44 70 MET A N 1
ATOM 530 C CA . MET A 1 70 ? 6.795 -6.874 0.445 1.00 96.44 70 MET A CA 1
ATOM 531 C C . MET A 1 70 ? 6.880 -8.228 1.160 1.00 96.44 70 MET A C 1
ATOM 533 O O . MET A 1 70 ? 7.311 -8.302 2.309 1.00 96.44 70 MET A O 1
ATOM 537 N N . LYS A 1 71 ? 6.494 -9.309 0.479 1.00 96.44 71 LYS A N 1
ATO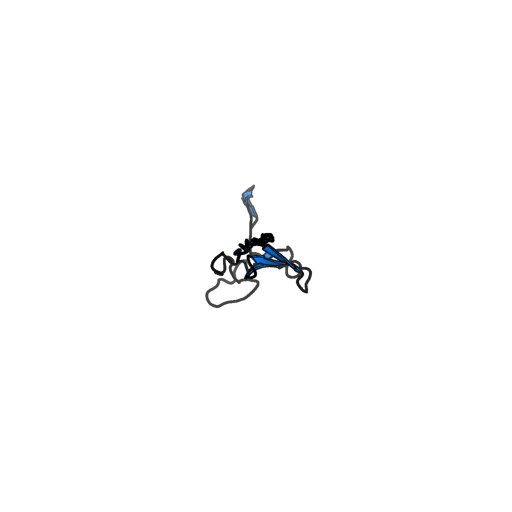M 538 C CA . LYS A 1 71 ? 6.649 -10.688 0.942 1.00 96.44 71 LYS A CA 1
ATOM 539 C C . LYS A 1 71 ? 6.988 -11.592 -0.243 1.00 96.44 71 LYS A C 1
ATOM 541 O O . LYS A 1 71 ? 6.429 -11.447 -1.322 1.00 96.44 71 LYS A O 1
ATOM 546 N N . LYS A 1 72 ? 7.906 -12.537 -0.038 1.00 96.81 72 LYS A N 1
ATOM 547 C CA . LYS A 1 72 ? 8.226 -13.577 -1.026 1.00 96.81 72 LYS A CA 1
ATOM 548 C C . LYS A 1 72 ? 7.355 -14.799 -0.759 1.00 96.81 72 LYS A C 1
ATOM 550 O O . LYS A 1 72 ? 7.327 -15.279 0.375 1.00 96.81 72 LYS A O 1
ATOM 555 N N . ILE A 1 73 ? 6.654 -15.280 -1.780 1.00 96.38 73 ILE A N 1
ATOM 556 C CA . ILE A 1 73 ? 5.870 -16.516 -1.723 1.00 96.38 73 ILE A CA 1
ATOM 557 C C . ILE A 1 73 ? 6.214 -17.407 -2.918 1.00 96.38 73 ILE A C 1
ATOM 559 O O . ILE A 1 73 ? 6.654 -16.922 -3.960 1.00 96.38 73 ILE A O 1
ATOM 563 N N . GLU A 1 74 ? 6.035 -18.715 -2.758 1.00 97.25 74 GLU A N 1
ATOM 564 C CA . GLU A 1 74 ? 6.235 -19.676 -3.842 1.00 97.25 74 GLU A CA 1
ATOM 565 C C . GLU A 1 74 ? 5.248 -19.415 -4.993 1.00 97.25 74 GLU A C 1
ATOM 567 O O . GLU A 1 74 ? 4.094 -19.055 -4.766 1.00 97.25 74 GLU A O 1
ATOM 572 N N . GLY A 1 75 ? 5.714 -19.562 -6.236 1.00 96.06 75 GLY A N 1
ATOM 573 C CA . GLY A 1 75 ? 4.901 -19.364 -7.441 1.00 96.06 75 GLY A CA 1
ATOM 574 C C . GLY A 1 75 ? 4.751 -17.911 -7.916 1.00 96.06 75 GLY A C 1
ATOM 575 O O . GLY A 1 75 ? 4.365 -17.700 -9.065 1.00 96.06 75 GLY A O 1
ATOM 576 N N . GLU A 1 76 ? 5.096 -16.902 -7.107 1.00 96.38 76 GLU A N 1
ATOM 577 C CA . GLU A 1 76 ? 5.127 -15.507 -7.568 1.00 96.38 76 GLU A CA 1
ATOM 578 C C . GLU A 1 76 ? 6.420 -15.173 -8.331 1.00 96.38 76 GLU A C 1
ATOM 580 O O . GLU A 1 76 ? 7.522 -15.624 -8.001 1.00 96.38 76 GLU A O 1
ATOM 585 N N . ARG A 1 77 ? 6.291 -14.319 -9.354 1.00 96.19 77 ARG A N 1
ATOM 586 C CA . ARG A 1 77 ? 7.451 -13.718 -10.017 1.00 96.19 77 ARG A CA 1
ATOM 587 C C . ARG A 1 77 ? 8.121 -12.711 -9.087 1.00 96.19 77 ARG A C 1
ATOM 589 O O . ARG A 1 77 ? 7.463 -11.880 -8.469 1.00 96.19 77 ARG A O 1
ATOM 596 N N . HIS A 1 78 ? 9.447 -12.764 -9.052 1.00 96.69 78 HIS A N 1
ATOM 597 C CA . HIS A 1 78 ? 10.294 -11.854 -8.283 1.00 96.69 78 HIS A CA 1
ATOM 598 C C . HIS A 1 78 ? 10.869 -10.754 -9.192 1.00 96.69 78 HIS A C 1
ATOM 600 O O . HIS A 1 78 ? 12.072 -10.502 -9.198 1.00 96.69 78 HIS A O 1
ATOM 606 N N . ASP A 1 79 ? 10.006 -10.152 -10.015 1.00 94.75 79 ASP A N 1
ATOM 607 C CA . ASP A 1 79 ? 10.329 -9.107 -10.987 1.00 94.75 79 ASP A CA 1
ATOM 608 C C . ASP A 1 79 ? 9.825 -7.729 -10.522 1.00 94.75 79 ASP A C 1
ATOM 610 O O . ASP A 1 79 ? 8.919 -7.621 -9.695 1.00 94.75 79 ASP A O 1
ATOM 614 N N . HIS A 1 80 ? 10.409 -6.654 -11.057 1.00 93.00 80 HIS A N 1
ATOM 615 C CA . HIS A 1 80 ? 9.986 -5.270 -10.789 1.00 93.00 80 HIS A CA 1
ATOM 616 C C . HIS A 1 80 ? 9.843 -4.944 -9.281 1.00 93.00 80 HIS A C 1
ATOM 618 O O . HIS A 1 80 ? 8.739 -4.694 -8.793 1.00 93.00 80 HIS A O 1
ATOM 624 N N . PRO A 1 81 ? 10.950 -4.905 -8.509 1.00 92.56 81 PRO A N 1
ATOM 625 C CA . PRO A 1 81 ? 10.933 -4.648 -7.058 1.00 92.56 81 PRO A CA 1
ATOM 626 C C . PRO A 1 81 ? 10.466 -3.234 -6.660 1.00 92.56 81 PRO A C 1
ATOM 628 O O . PRO A 1 81 ? 10.376 -2.912 -5.476 1.00 92.56 81 PRO A O 1
ATOM 631 N N . HIS A 1 82 ? 10.188 -2.372 -7.637 1.00 90.62 82 HIS A N 1
ATOM 632 C CA . HIS A 1 82 ? 9.596 -1.051 -7.442 1.00 90.62 82 HIS A CA 1
ATOM 633 C C . HIS A 1 82 ? 8.056 -1.065 -7.531 1.00 90.62 82 HIS A C 1
ATOM 635 O O . HIS A 1 82 ? 7.425 -0.097 -7.111 1.00 90.62 82 HIS A O 1
ATOM 641 N N . HIS A 1 83 ? 7.431 -2.149 -8.015 1.00 92.88 83 HIS A N 1
ATOM 642 C CA . HIS A 1 83 ? 5.971 -2.300 -8.031 1.00 92.88 83 HIS A CA 1
ATOM 643 C C . HIS A 1 83 ? 5.478 -2.806 -6.677 1.00 92.88 83 HIS A C 1
ATOM 645 O O . HIS A 1 83 ? 5.602 -3.995 -6.371 1.00 92.88 83 HIS A O 1
ATOM 651 N N . ARG A 1 84 ? 4.956 -1.889 -5.857 1.00 94.56 84 ARG A N 1
ATOM 652 C CA . ARG A 1 84 ? 4.505 -2.149 -4.489 1.00 94.56 84 ARG A CA 1
ATOM 653 C C . ARG A 1 84 ? 3.028 -1.818 -4.343 1.00 94.56 84 ARG A C 1
ATOM 655 O O . ARG A 1 84 ? 2.647 -0.656 -4.439 1.00 94.56 84 ARG A O 1
ATOM 662 N N . GLY A 1 85 ? 2.227 -2.826 -4.008 1.00 94.88 85 GLY A N 1
ATOM 663 C CA . GLY A 1 85 ? 0.818 -2.624 -3.689 1.00 94.88 85 GLY A CA 1
ATOM 664 C C . GLY A 1 85 ? -0.007 -2.199 -4.903 1.00 94.88 85 GLY A C 1
ATOM 665 O O . GLY A 1 85 ? 0.076 -2.827 -5.956 1.00 94.88 85 GLY A O 1
ATOM 666 N N . ILE A 1 86 ? -0.830 -1.160 -4.738 1.00 94.38 86 ILE A N 1
ATOM 667 C CA . ILE A 1 86 ? -1.539 -0.522 -5.855 1.00 94.38 86 ILE A CA 1
ATOM 668 C C . ILE A 1 86 ? -0.564 0.376 -6.623 1.00 94.38 86 ILE A C 1
ATOM 670 O O . ILE A 1 86 ? -0.074 1.374 -6.094 1.00 94.38 86 ILE A O 1
ATOM 674 N N . ASN A 1 87 ? -0.351 0.044 -7.893 1.00 88.81 87 ASN A N 1
ATOM 675 C CA . ASN A 1 87 ? 0.370 0.862 -8.859 1.00 88.81 87 ASN A CA 1
ATOM 676 C C . ASN A 1 87 ? -0.627 1.543 -9.801 1.00 88.81 87 ASN A C 1
ATOM 678 O O . ASN A 1 87 ? -1.603 0.930 -10.230 1.00 88.81 87 ASN A O 1
ATOM 682 N N . PHE A 1 88 ? -0.367 2.802 -10.134 1.00 87.62 88 PHE A N 1
ATOM 683 C CA . PHE A 1 88 ? -1.060 3.516 -11.197 1.00 87.62 88 PHE A CA 1
ATOM 684 C C . PHE A 1 88 ? -0.010 4.245 -12.024 1.00 87.62 88 PHE A C 1
ATOM 686 O O . PHE A 1 88 ? 0.988 4.720 -11.480 1.00 87.62 88 PHE A O 1
ATOM 693 N N . GLY A 1 89 ? -0.254 4.329 -13.322 1.00 88.19 89 GLY A N 1
ATOM 694 C CA . GLY A 1 89 ? 0.727 4.819 -14.262 1.00 88.19 89 GLY A CA 1
ATOM 695 C C . GLY A 1 89 ? 0.130 5.138 -15.616 1.00 88.19 89 GLY A C 1
ATOM 696 O O . GLY A 1 89 ? -1.021 4.794 -15.883 1.00 88.19 89 GLY A O 1
ATOM 697 N N . HIS A 1 90 ? 0.922 5.787 -16.462 1.00 91.62 90 HIS A N 1
ATOM 698 C CA . HIS A 1 90 ? 0.582 6.022 -17.862 1.00 91.62 90 HIS A CA 1
ATOM 699 C C . HIS A 1 90 ? 1.588 5.316 -18.762 1.00 91.62 90 HIS A C 1
ATOM 701 O O . HIS A 1 90 ? 2.789 5.351 -18.486 1.00 91.62 90 HIS A O 1
ATOM 707 N N . GLU A 1 91 ? 1.089 4.732 -19.844 1.00 92.62 91 GLU A N 1
ATOM 708 C CA . GLU A 1 91 ? 1.882 4.101 -20.898 1.00 92.62 91 GLU A CA 1
ATOM 709 C C . GLU A 1 91 ? 2.012 5.057 -22.095 1.00 92.62 91 GLU A C 1
ATOM 711 O O . GLU A 1 91 ? 1.073 5.791 -22.419 1.00 92.62 91 GLU A O 1
ATOM 716 N N . GLY A 1 92 ? 3.175 5.069 -22.748 1.00 91.81 92 GLY A N 1
ATOM 717 C CA . GLY A 1 92 ? 3.389 5.753 -24.024 1.00 91.81 92 GLY A CA 1
ATOM 718 C C . GLY A 1 92 ? 3.447 7.285 -23.977 1.00 91.81 92 GLY A C 1
ATOM 719 O O . GLY A 1 92 ? 3.363 7.930 -25.026 1.00 91.81 92 GLY A O 1
ATOM 720 N N . ILE A 1 93 ? 3.634 7.904 -22.807 1.00 92.81 93 ILE A N 1
ATOM 721 C CA . ILE A 1 93 ? 3.787 9.362 -22.697 1.00 92.81 93 ILE A CA 1
ATOM 722 C C . ILE A 1 93 ? 5.157 9.760 -23.251 1.00 92.81 93 ILE A C 1
ATOM 724 O O . ILE A 1 93 ? 6.188 9.560 -22.614 1.00 92.81 93 ILE A O 1
ATOM 728 N N . GLY A 1 94 ? 5.176 10.295 -24.475 1.00 92.00 94 GLY A N 1
ATOM 729 C CA . GLY A 1 94 ? 6.425 10.618 -25.175 1.00 92.00 94 GLY A CA 1
ATOM 730 C C . GLY A 1 94 ? 7.298 9.390 -25.464 1.00 92.00 94 GLY A C 1
ATOM 731 O O . GLY A 1 94 ? 8.512 9.527 -25.582 1.00 92.00 94 GLY A O 1
ATOM 732 N N . GLY A 1 95 ? 6.693 8.197 -25.545 1.00 92.56 95 GLY A N 1
ATOM 733 C CA . GLY A 1 95 ? 7.401 6.919 -25.690 1.00 92.56 95 GLY A CA 1
ATOM 734 C C . GLY A 1 95 ? 7.943 6.329 -24.382 1.00 92.56 95 GLY A C 1
ATOM 735 O O . GLY A 1 95 ? 8.691 5.357 -24.438 1.00 92.56 95 GLY A O 1
ATOM 736 N N . ALA A 1 96 ? 7.589 6.902 -23.227 1.00 89.38 96 ALA A N 1
ATOM 737 C CA . ALA A 1 96 ? 7.961 6.400 -21.909 1.00 89.38 96 ALA A CA 1
ATOM 738 C C . ALA A 1 96 ? 6.744 5.897 -21.119 1.00 89.38 96 ALA A C 1
ATOM 740 O O . ALA A 1 96 ? 5.646 6.452 -21.219 1.00 89.38 96 ALA A O 1
ATOM 741 N N . ASP A 1 97 ? 6.995 4.907 -20.263 1.00 88.38 97 ASP A N 1
ATOM 742 C CA . ASP A 1 97 ? 5.998 4.317 -19.376 1.00 88.38 97 ASP A CA 1
ATOM 743 C C . ASP A 1 97 ? 6.311 4.658 -17.917 1.00 88.38 97 ASP A C 1
ATOM 745 O O . ASP A 1 97 ? 7.455 4.581 -17.461 1.00 88.38 97 ASP A O 1
ATOM 749 N N . SER A 1 98 ? 5.281 5.054 -17.177 1.00 81.69 98 SER A N 1
ATOM 750 C CA . SER A 1 98 ? 5.374 5.552 -15.803 1.00 81.69 98 SER A CA 1
ATOM 751 C C . SER A 1 98 ? 4.617 4.634 -14.848 1.00 81.69 98 SER A C 1
ATOM 753 O O . SER A 1 98 ? 3.544 4.988 -14.386 1.00 81.69 98 SER A O 1
ATOM 755 N N . TRP A 1 99 ? 5.140 3.431 -14.602 1.00 75.44 99 TRP A N 1
ATOM 756 C CA . TRP A 1 99 ? 4.552 2.419 -13.704 1.00 75.44 99 TRP A CA 1
ATOM 757 C C . TRP A 1 99 ? 4.711 2.719 -12.191 1.00 75.44 99 TRP A C 1
ATOM 759 O O . TRP A 1 99 ? 5.685 3.401 -11.785 1.00 75.44 99 TRP A O 1
#

Nearest PDB structures (foldseek):
  2e3c-assembly1_A-2  TM=6.359E-01  e=8.146E-01  Methanosarcina mazei
  8gqo-assembly1_A  TM=3.735E-01  e=8.175E+00  Vaccinia virus WR

Sequence (99 aa):
MKPFLLVACAVFAVSLSGADFAIEKTKGEGLRILHKGKPFAEYVVDQANKPYLYPVHGPTGAAMTRNYPMKKIEGERHDHPHHRGINFGHEGIGGADSW

Radius of gyration: 23.79 Å; Cα contacts (8 Å, |Δi|>4): 140; chains: 1; bounding box: 73×30×64 Å

InterPro domains:
  IPR029475 Protein of unknown function DUF6807 [PF14100] (32-99)

Mean predicted aligned error: 9.47 Å

Organism: NCBI:txid408172